Protein AF-A0A820HHS4-F1 (afdb_monomer_lite)

InterPro domains:
  IPR014825 DNA alkylation repair enzyme [PF08713] (6-33)

Organism: NCBI:txid392033

Foldseek 3Di:
DDDDDDPVVLVVVLVPCLLPDDPVVLCVSCVPPDPVVNVVSVPRD

Sequence (45 aa):
TGKRISQKVLTSFLDQHAAQMPRIMLSYAIEHLSIKQRTHYRNIK

Structure (mmCIF, N/CA/C/O backbone):
data_AF-A0A820HHS4-F1
#
_entry.id   AF-A0A820HHS4-F1
#
loop_
_atom_site.group_PDB
_atom_site.id
_atom_site.type_symbol
_atom_site.label_atom_id
_atom_site.label_alt_id
_atom_site.label_comp_id
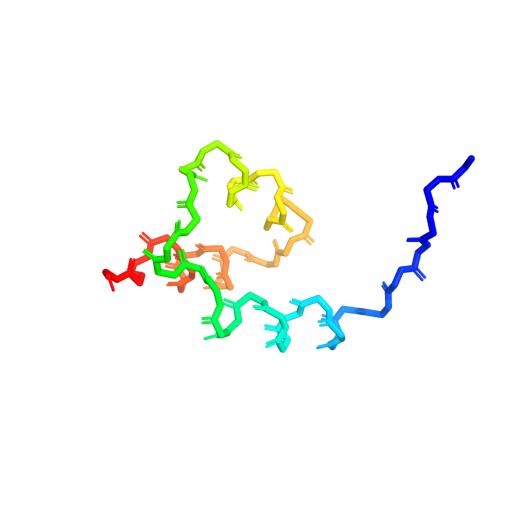_atom_site.label_asym_id
_atom_site.label_entity_id
_atom_site.label_seq_id
_atom_site.pdbx_PDB_ins_code
_atom_site.Cartn_x
_atom_site.Cartn_y
_atom_site.Cartn_z
_atom_site.occupancy
_atom_site.B_iso_or_equiv
_atom_site.auth_seq_id
_atom_site.auth_comp_id
_atom_site.auth_asym_id
_atom_site.auth_atom_id
_atom_site.pdbx_PDB_model_num
ATOM 1 N N . THR A 1 1 ? 14.903 -6.993 -18.569 1.00 52.47 1 THR A N 1
ATOM 2 C CA . THR A 1 1 ? 14.951 -5.711 -17.829 1.00 52.47 1 THR A CA 1
ATOM 3 C C . THR A 1 1 ? 13.539 -5.336 -17.419 1.00 52.47 1 THR A C 1
ATOM 5 O O . THR A 1 1 ? 12.648 -5.374 -18.256 1.00 52.47 1 THR A O 1
ATOM 8 N N . GLY A 1 2 ? 13.290 -5.070 -16.133 1.00 62.28 2 GLY A N 1
ATOM 9 C CA . GLY A 1 2 ? 11.949 -4.700 -15.661 1.00 62.28 2 GLY A CA 1
ATOM 10 C C . GLY A 1 2 ? 11.484 -3.386 -16.294 1.00 62.28 2 GLY A C 1
ATOM 11 O O . GLY A 1 2 ? 12.235 -2.409 -16.313 1.00 62.28 2 GLY A O 1
ATOM 12 N N . LYS A 1 3 ? 10.263 -3.359 -16.841 1.00 75.25 3 LYS A N 1
ATOM 13 C CA . LYS A 1 3 ? 9.679 -2.145 -17.423 1.00 75.25 3 LYS A CA 1
ATOM 14 C C . LYS A 1 3 ? 9.445 -1.133 -16.300 1.00 75.25 3 LYS A C 1
ATOM 16 O O . LYS A 1 3 ? 8.668 -1.395 -15.386 1.00 75.25 3 LYS A O 1
ATOM 21 N N . ARG A 1 4 ? 10.109 0.024 -16.368 1.00 76.19 4 ARG A N 1
ATOM 22 C CA . ARG A 1 4 ? 9.874 1.134 -15.433 1.00 76.19 4 ARG A CA 1
ATOM 23 C C . ARG A 1 4 ? 8.532 1.773 -15.782 1.00 76.19 4 ARG A C 1
ATOM 25 O O . ARG A 1 4 ? 8.441 2.579 -16.702 1.00 76.19 4 ARG A O 1
ATOM 32 N N . ILE A 1 5 ? 7.477 1.345 -15.101 1.00 81.94 5 ILE A N 1
ATOM 33 C CA . ILE A 1 5 ? 6.163 1.986 -15.172 1.00 81.94 5 ILE A CA 1
ATOM 34 C C . ILE A 1 5 ? 6.169 3.268 -14.343 1.00 81.94 5 ILE A C 1
ATOM 36 O O . ILE A 1 5 ? 6.893 3.380 -13.353 1.00 81.94 5 ILE A O 1
ATOM 40 N N . SER A 1 6 ? 5.377 4.254 -14.763 1.00 88.81 6 SER A N 1
ATOM 41 C CA . SER A 1 6 ? 5.244 5.485 -13.993 1.00 88.81 6 SER A CA 1
ATOM 42 C C . SER A 1 6 ? 4.622 5.175 -12.633 1.00 88.81 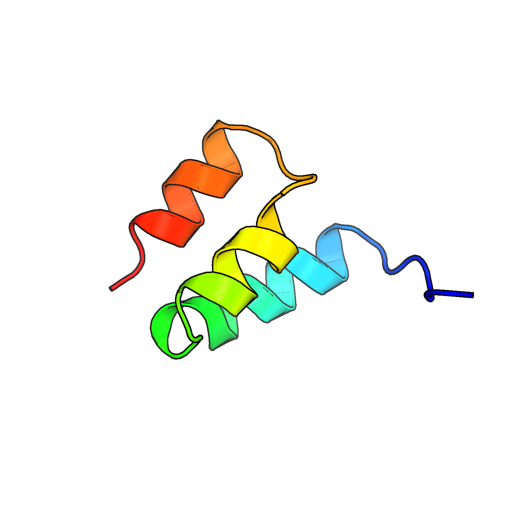6 SER A C 1
ATOM 44 O O . SER A 1 6 ? 3.748 4.313 -12.511 1.00 88.81 6 SER A O 1
ATOM 46 N N . GLN A 1 7 ? 5.047 5.913 -11.609 1.00 88.88 7 GLN A N 1
ATOM 47 C CA . GLN A 1 7 ? 4.507 5.754 -10.261 1.00 88.88 7 GLN A CA 1
ATOM 48 C C . GLN A 1 7 ? 2.979 5.897 -10.247 1.00 88.88 7 GLN A C 1
ATOM 50 O O . GLN A 1 7 ? 2.314 5.159 -9.535 1.00 88.88 7 GLN A O 1
ATOM 55 N N . LYS A 1 8 ? 2.424 6.783 -11.085 1.00 91.38 8 LYS A N 1
ATOM 56 C CA . LYS A 1 8 ? 0.977 6.993 -11.211 1.00 91.38 8 LYS A CA 1
ATOM 57 C C . LYS A 1 8 ? 0.236 5.731 -11.662 1.00 91.38 8 LYS A C 1
ATOM 59 O O . LYS A 1 8 ? -0.802 5.408 -11.101 1.00 91.38 8 LYS A O 1
ATOM 64 N N . VAL A 1 9 ? 0.770 5.014 -12.654 1.00 93.19 9 VAL A N 1
ATOM 65 C CA . VAL A 1 9 ? 0.162 3.763 -13.139 1.00 93.19 9 VAL A CA 1
ATOM 66 C C . VAL A 1 9 ? 0.193 2.698 -12.046 1.00 93.19 9 VAL A C 1
ATOM 68 O O . VAL A 1 9 ? -0.812 2.029 -11.822 1.00 93.19 9 VAL A O 1
ATOM 71 N N . LEU A 1 10 ? 1.315 2.582 -11.328 1.00 92.38 10 LEU A N 1
ATOM 72 C CA . LEU A 1 10 ? 1.430 1.655 -10.203 1.00 92.38 10 LEU A CA 1
ATOM 73 C C . LEU A 1 10 ? 0.428 1.991 -9.092 1.00 92.38 10 LEU A C 1
ATOM 75 O O . LEU A 1 10 ? -0.286 1.103 -8.642 1.00 92.38 10 LEU A O 1
ATOM 79 N N . THR A 1 11 ? 0.350 3.251 -8.658 1.00 93.38 11 THR A N 1
ATOM 80 C CA . THR A 1 11 ? -0.559 3.642 -7.571 1.00 93.38 11 THR A CA 1
ATOM 81 C C . THR A 1 11 ? -2.014 3.428 -7.958 1.00 93.38 11 THR A C 1
ATOM 83 O O . THR A 1 11 ? -2.743 2.840 -7.177 1.00 93.38 11 THR A O 1
ATOM 86 N N . SER A 1 12 ? -2.421 3.771 -9.186 1.00 94.69 12 SER A N 1
ATOM 87 C CA . SER A 1 12 ? -3.798 3.520 -9.637 1.00 94.69 12 SER A CA 1
ATOM 88 C C . SER A 1 12 ? -4.159 2.033 -9.663 1.00 94.69 12 SER A C 1
ATOM 90 O O . SER A 1 12 ? -5.295 1.677 -9.370 1.00 94.69 12 SER A O 1
ATOM 92 N N . PHE A 1 13 ? -3.203 1.158 -9.982 1.00 94.94 13 PHE A N 1
ATOM 93 C CA . PHE A 1 13 ? -3.402 -0.289 -9.894 1.00 94.94 13 PHE A CA 1
ATOM 94 C C . PHE A 1 13 ? -3.520 -0.761 -8.437 1.00 94.94 13 PHE A C 1
ATOM 96 O O . PHE A 1 13 ? -4.414 -1.535 -8.097 1.00 94.94 13 PHE A O 1
ATOM 103 N N . LEU A 1 14 ? -2.644 -0.273 -7.556 1.00 95.06 14 LEU A N 1
ATOM 104 C CA . LEU A 1 14 ? -2.683 -0.607 -6.133 1.00 95.06 14 LEU A CA 1
ATOM 105 C C . LEU A 1 14 ? -3.965 -0.105 -5.460 1.00 95.06 14 LEU A C 1
ATOM 107 O O . LEU A 1 14 ? -4.541 -0.837 -4.666 1.00 95.06 14 LEU A O 1
ATOM 111 N N . ASP A 1 15 ? -4.460 1.078 -5.818 1.00 95.06 15 ASP A N 1
ATOM 112 C CA . ASP A 1 15 ? -5.701 1.640 -5.270 1.00 95.06 15 ASP A CA 1
ATOM 113 C C . ASP A 1 15 ? -6.916 0.729 -5.527 1.00 95.06 15 ASP A C 1
ATOM 115 O O . ASP A 1 15 ? -7.844 0.698 -4.725 1.00 95.06 15 ASP A O 1
ATOM 119 N N . GLN A 1 16 ? -6.901 -0.044 -6.618 1.00 96.19 16 GLN A N 1
ATOM 120 C CA . GLN A 1 16 ? -7.986 -0.961 -6.983 1.00 96.19 16 GLN A CA 1
ATOM 121 C C . GLN A 1 16 ? -7.817 -2.365 -6.392 1.00 96.19 16 GLN A C 1
ATOM 123 O O . GLN A 1 16 ? -8.807 -3.030 -6.093 1.00 96.19 16 GLN A O 1
ATOM 128 N N . HIS A 1 17 ? -6.576 -2.833 -6.237 1.00 95.94 17 HIS A N 1
ATOM 129 C CA . HIS A 1 17 ? -6.299 -4.243 -5.953 1.00 95.94 17 HIS A CA 1
ATOM 130 C C . HIS A 1 17 ? -5.635 -4.512 -4.599 1.00 95.94 17 HIS A C 1
ATOM 132 O O . HIS A 1 17 ? -5.614 -5.664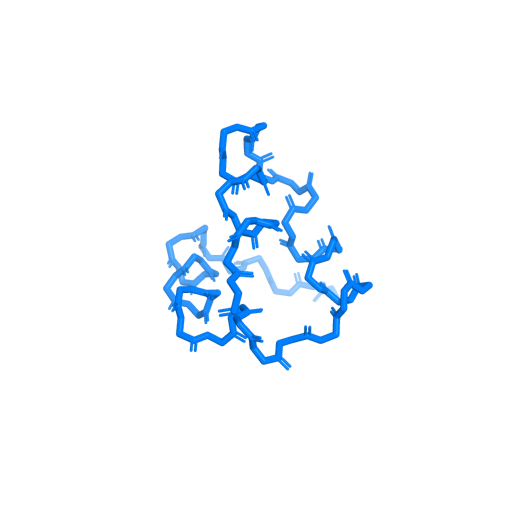 -4.168 1.00 95.94 17 HIS A O 1
ATOM 138 N N . ALA A 1 18 ? -5.110 -3.498 -3.903 1.00 95.75 18 ALA A N 1
ATOM 139 C CA . ALA A 1 18 ? -4.322 -3.695 -2.681 1.00 95.75 18 ALA A CA 1
ATOM 140 C C . ALA A 1 18 ? -5.077 -4.458 -1.580 1.00 95.75 18 ALA A C 1
ATOM 142 O O . ALA A 1 18 ? -4.455 -5.265 -0.894 1.00 95.75 18 ALA A O 1
ATOM 143 N N . ALA A 1 19 ? -6.397 -4.273 -1.457 1.00 94.88 19 ALA A N 1
ATOM 144 C CA . ALA A 1 19 ? -7.234 -4.975 -0.475 1.00 94.88 19 ALA A CA 1
ATOM 145 C C . ALA A 1 19 ? -7.253 -6.505 -0.669 1.00 94.88 19 ALA A C 1
ATOM 147 O O . ALA A 1 19 ? -7.403 -7.263 0.282 1.00 94.88 19 ALA A O 1
ATOM 148 N N . GLN A 1 20 ? -7.079 -6.976 -1.907 1.00 95.50 20 GLN A N 1
ATOM 149 C CA . GLN A 1 20 ? -7.137 -8.400 -2.262 1.00 95.50 20 GLN A CA 1
ATOM 150 C C . GLN A 1 20 ? -5.742 -9.013 -2.456 1.00 95.50 20 GLN A C 1
ATOM 152 O O . GLN A 1 20 ? -5.612 -10.210 -2.713 1.00 95.50 20 GLN A O 1
ATOM 157 N N . MET A 1 21 ? -4.680 -8.205 -2.369 1.00 94.12 21 MET A N 1
ATOM 158 C CA . MET A 1 21 ? -3.323 -8.666 -2.637 1.00 94.12 21 MET A CA 1
ATOM 159 C C . MET A 1 21 ? -2.735 -9.475 -1.476 1.00 94.12 21 MET A C 1
ATOM 161 O O . MET A 1 21 ? -2.864 -9.093 -0.310 1.00 94.12 21 MET A O 1
ATOM 165 N N . PRO A 1 22 ? -1.951 -10.528 -1.773 1.00 95.62 22 PRO A N 1
ATOM 166 C CA . PRO A 1 22 ? -1.116 -11.175 -0.772 1.00 95.62 22 PRO A CA 1
ATOM 167 C C . PRO A 1 22 ? -0.142 -10.179 -0.131 1.00 95.62 22 PRO A C 1
ATOM 169 O O . PRO A 1 22 ? 0.530 -9.404 -0.816 1.00 95.62 22 PRO A O 1
ATOM 172 N N . ARG A 1 23 ? 0.014 -10.253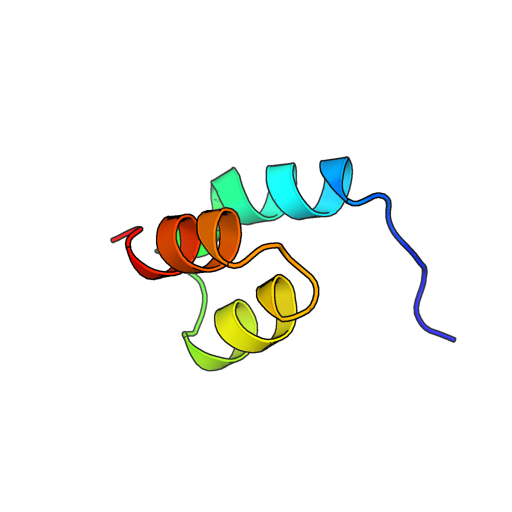 1.194 1.00 93.75 23 ARG A N 1
ATOM 173 C CA . ARG A 1 23 ? 0.818 -9.301 1.983 1.00 93.75 23 ARG A CA 1
ATOM 174 C C . ARG A 1 23 ? 2.267 -9.143 1.509 1.00 93.75 23 ARG A C 1
ATOM 176 O O . ARG A 1 23 ? 2.835 -8.050 1.591 1.00 93.75 23 ARG A O 1
ATOM 183 N N . ILE A 1 24 ? 2.871 -10.234 1.039 1.00 95.69 24 ILE A N 1
ATOM 184 C CA . ILE A 1 24 ? 4.244 -10.243 0.520 1.00 95.69 24 ILE A CA 1
ATOM 185 C C . ILE A 1 24 ? 4.318 -9.487 -0.808 1.00 95.69 24 ILE A C 1
ATOM 187 O O . ILE A 1 24 ? 5.150 -8.594 -0.951 1.00 95.69 24 ILE A O 1
ATOM 191 N N . MET A 1 25 ? 3.398 -9.772 -1.735 1.00 95.31 25 MET A N 1
ATOM 192 C CA . MET A 1 25 ? 3.311 -9.075 -3.020 1.00 95.31 25 MET A CA 1
ATOM 193 C C . MET A 1 25 ? 3.107 -7.571 -2.817 1.00 95.31 25 MET A C 1
ATOM 195 O O . MET A 1 25 ? 3.840 -6.771 -3.396 1.00 95.31 25 MET A O 1
ATOM 199 N N . LEU A 1 26 ? 2.177 -7.192 -1.934 1.00 95.62 26 LEU A N 1
ATOM 200 C CA . LEU A 1 26 ? 1.934 -5.790 -1.605 1.00 95.62 26 LEU A CA 1
ATOM 201 C C . LEU A 1 26 ? 3.186 -5.120 -1.024 1.00 95.62 26 LEU A C 1
ATOM 203 O O . LEU A 1 26 ? 3.488 -3.985 -1.374 1.00 95.62 26 LEU A O 1
ATOM 207 N N . SER A 1 27 ? 3.944 -5.822 -0.173 1.00 95.06 27 SER A N 1
ATOM 208 C CA . SER A 1 27 ? 5.156 -5.273 0.447 1.00 95.06 27 SER A CA 1
ATOM 209 C C . SER A 1 27 ? 6.260 -4.969 -0.563 1.00 95.06 27 SER A C 1
ATOM 211 O O . SER A 1 27 ? 6.859 -3.901 -0.457 1.00 95.06 27 SER A O 1
ATOM 213 N N . TYR A 1 28 ? 6.493 -5.855 -1.535 1.00 95.12 28 TYR A N 1
ATOM 214 C CA . TYR A 1 28 ? 7.450 -5.607 -2.619 1.00 95.12 28 TYR A CA 1
ATOM 215 C C . TYR A 1 28 ? 6.963 -4.501 -3.560 1.00 95.12 28 TYR A C 1
ATOM 217 O O . TYR A 1 28 ? 7.731 -3.617 -3.925 1.00 95.12 28 TYR A O 1
ATOM 225 N N . ALA A 1 29 ? 5.671 -4.480 -3.901 1.00 94.06 29 ALA A N 1
ATOM 226 C CA . ALA A 1 29 ? 5.117 -3.469 -4.803 1.00 94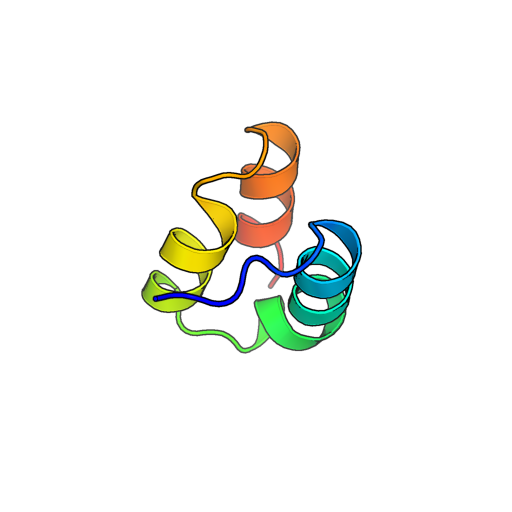.06 29 ALA A CA 1
ATOM 227 C C . ALA A 1 29 ? 5.246 -2.034 -4.259 1.00 94.06 29 ALA A C 1
ATOM 229 O O . ALA A 1 29 ? 5.414 -1.091 -5.030 1.00 94.06 29 ALA A O 1
ATOM 230 N N . ILE A 1 30 ? 5.185 -1.859 -2.934 1.00 95.19 30 ILE A N 1
ATOM 231 C CA . ILE A 1 30 ? 5.259 -0.543 -2.282 1.00 95.19 30 ILE A CA 1
ATOM 232 C C . ILE A 1 30 ? 6.653 -0.200 -1.744 1.00 95.19 30 ILE A C 1
ATOM 234 O O . ILE A 1 30 ? 6.810 0.845 -1.113 1.00 95.19 30 ILE A O 1
ATOM 238 N N . GLU A 1 31 ? 7.667 -1.050 -1.930 1.00 94.62 31 GLU A N 1
ATOM 239 C CA . GLU A 1 31 ? 8.959 -0.887 -1.246 1.00 94.62 31 GLU A CA 1
ATOM 240 C C . GLU A 1 31 ? 9.691 0.406 -1.633 1.00 94.62 31 GLU A C 1
ATOM 242 O O . GLU A 1 31 ? 10.346 1.019 -0.790 1.00 94.62 31 GLU A O 1
ATOM 247 N N . HIS A 1 32 ? 9.502 0.857 -2.875 1.00 92.81 32 HIS A N 1
ATOM 248 C CA . HIS A 1 32 ? 10.072 2.091 -3.417 1.00 92.81 32 HIS A CA 1
ATOM 249 C C . HIS A 1 32 ? 9.214 3.341 -3.150 1.00 92.81 32 HIS A C 1
ATOM 251 O O . HIS A 1 32 ? 9.600 4.442 -3.542 1.00 92.81 32 HIS A O 1
ATOM 257 N N . LEU A 1 33 ? 8.040 3.194 -2.526 1.00 93.00 33 LEU A N 1
ATOM 258 C CA . LEU A 1 33 ? 7.155 4.316 -2.214 1.00 93.00 33 LEU A CA 1
ATOM 259 C C . LEU A 1 33 ? 7.577 5.025 -0.923 1.00 93.00 33 LEU A C 1
ATOM 261 O O . LEU A 1 33 ? 8.271 4.473 -0.064 1.00 93.00 33 LEU A O 1
ATOM 265 N N . SER A 1 34 ? 7.089 6.254 -0.751 1.00 94.75 34 SER A N 1
ATOM 266 C CA . SER A 1 34 ? 7.286 7.003 0.491 1.00 94.75 34 SER A CA 1
ATOM 267 C C . SER A 1 34 ? 6.682 6.267 1.692 1.00 94.75 34 SER A C 1
ATOM 269 O O . SER A 1 34 ? 5.701 5.530 1.571 1.00 94.75 34 SER A O 1
ATOM 271 N N . ILE A 1 35 ? 7.214 6.527 2.887 1.00 95.25 35 ILE A N 1
ATOM 272 C CA . ILE A 1 35 ? 6.713 5.941 4.142 1.00 95.25 35 ILE A CA 1
ATOM 273 C C . ILE A 1 35 ? 5.203 6.181 4.305 1.00 95.25 35 ILE A C 1
ATOM 275 O O . ILE A 1 35 ? 4.466 5.260 4.652 1.00 95.25 35 ILE A O 1
ATOM 279 N N . LYS A 1 36 ? 4.723 7.387 3.972 1.00 95.62 36 LYS A N 1
ATOM 280 C CA . LYS A 1 36 ? 3.300 7.748 4.043 1.00 95.62 36 LYS A CA 1
ATOM 281 C C . LYS A 1 36 ? 2.431 6.853 3.148 1.00 95.62 36 LYS A C 1
ATOM 283 O O . LYS A 1 36 ? 1.409 6.347 3.603 1.00 95.62 36 LYS A O 1
ATOM 288 N N . GLN A 1 37 ? 2.851 6.622 1.904 1.00 94.81 37 GLN A N 1
ATOM 289 C CA . GLN A 1 37 ? 2.139 5.745 0.965 1.00 94.81 37 GLN A CA 1
ATOM 290 C C . GLN A 1 37 ? 2.190 4.280 1.403 1.00 94.81 37 GLN A C 1
ATOM 292 O O . GLN A 1 37 ? 1.185 3.579 1.336 1.00 94.81 37 GLN A O 1
ATOM 297 N N . ARG A 1 38 ? 3.337 3.818 1.912 1.00 95.31 38 ARG A N 1
ATOM 298 C CA . ARG A 1 38 ? 3.479 2.447 2.420 1.00 95.31 38 ARG A CA 1
ATOM 299 C C . ARG A 1 38 ? 2.513 2.164 3.566 1.00 95.31 38 ARG A C 1
ATOM 301 O O . ARG A 1 38 ? 1.881 1.112 3.582 1.00 95.31 38 ARG A O 1
ATOM 308 N N . THR A 1 39 ? 2.389 3.097 4.508 1.00 95.50 39 THR A N 1
ATOM 309 C CA . THR A 1 39 ? 1.443 2.986 5.624 1.00 95.50 39 THR A CA 1
ATOM 310 C C . THR A 1 39 ? -0.002 3.003 5.141 1.00 95.50 39 THR A C 1
ATOM 312 O O . THR A 1 39 ? -0.796 2.208 5.630 1.00 95.50 39 THR A O 1
ATOM 315 N N . HIS A 1 40 ? -0.336 3.845 4.156 1.00 95.19 40 HIS A N 1
ATOM 316 C CA . HIS A 1 40 ? -1.670 3.860 3.557 1.00 95.19 40 HIS A CA 1
ATOM 317 C C . HIS A 1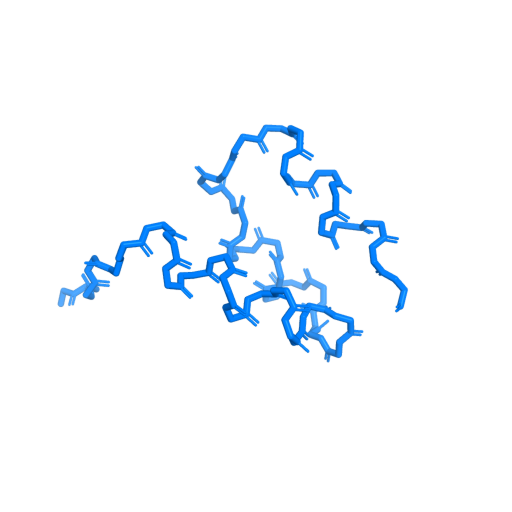 40 ? -2.056 2.476 3.019 1.00 95.19 40 HIS A C 1
ATOM 319 O O . HIS A 1 40 ? -3.013 1.890 3.513 1.00 95.19 40 HIS A O 1
ATOM 325 N N . TYR A 1 41 ? -1.259 1.910 2.107 1.00 95.25 41 TYR A N 1
ATOM 326 C CA . TYR A 1 41 ? -1.565 0.612 1.497 1.00 95.25 41 TYR A CA 1
ATOM 327 C C . TYR A 1 41 ? -1.555 -0.552 2.498 1.00 95.25 41 TYR A C 1
ATOM 329 O O . TYR A 1 41 ? -2.342 -1.480 2.359 1.00 95.25 41 TYR A O 1
ATOM 337 N N . ARG A 1 42 ? -0.717 -0.506 3.542 1.00 92.75 42 ARG A N 1
ATOM 338 C CA . ARG A 1 42 ? -0.702 -1.529 4.608 1.00 92.75 42 ARG A CA 1
ATOM 339 C C . ARG A 1 42 ? -1.936 -1.512 5.510 1.00 92.75 42 ARG A C 1
ATOM 341 O O . ARG A 1 42 ? -2.174 -2.505 6.190 1.00 92.75 42 ARG A O 1
ATOM 348 N N . ASN A 1 43 ? -2.661 -0.398 5.546 1.00 93.81 43 ASN A N 1
ATOM 349 C CA . ASN A 1 43 ? -3.850 -0.222 6.375 1.00 93.81 43 ASN A CA 1
ATOM 350 C C . ASN A 1 43 ? -5.156 -0.427 5.595 1.00 93.81 43 ASN A C 1
ATOM 352 O O . ASN A 1 43 ? -6.227 -0.350 6.197 1.00 93.81 43 ASN A O 1
ATOM 356 N N . ILE A 1 44 ? -5.084 -0.674 4.284 1.00 89.88 44 ILE A N 1
ATOM 357 C CA . ILE A 1 44 ? -6.247 -1.076 3.492 1.00 89.88 44 ILE A CA 1
ATOM 358 C C . ILE A 1 44 ? -6.658 -2.481 3.955 1.00 89.88 44 ILE A C 1
ATOM 360 O O . ILE A 1 44 ? -5.812 -3.373 4.046 1.00 89.88 44 ILE A O 1
ATOM 364 N N . LYS A 1 45 ? -7.937 -2.634 4.313 1.00 66.50 45 LYS A N 1
ATOM 365 C CA . LYS A 1 45 ? -8.559 -3.899 4.722 1.00 66.50 45 LYS A CA 1
ATOM 366 C C . LYS A 1 45 ? -9.316 -4.529 3.567 1.00 66.50 45 LYS A C 1
ATOM 368 O O . LYS A 1 45 ? -9.890 -3.753 2.771 1.00 66.50 45 LYS A O 1
#

Secondary structure (DSSP, 8-state):
------HHHHHHHHHHHGGGS-HHHHHHHTTTS-HHHHHHHHT--

pLDDT: mean 90.86, std 9.41, range [52.47, 96.19]

Radius of gyration: 10.18 Å; chains: 1; bounding box: 24×19×24 Å